Protein AF-A0A1I4AVN3-F1 (afdb_monomer)

Secondary structure (DSSP, 8-state):
-TT-SS-HHHHHHHHHHHHTT--HHHHHHHHT--HHHHHHHHHHHHHHHHHT-TTGGGGSS-----TT---------

Radius of gyration: 15.06 Å; Cα contacts (8 Å, |Δi|>4): 33; chains: 1; bounding box: 28×32×40 Å

pLDDT: mean 80.18, std 18.94, range [43.72, 98.19]

Foldseek 3Di:
DPDDPDDPVLLVQLVVCLVVVHDLQVSCVVSVHDSVVSVVSSVVVVVVCVVPPPCPVVPPDPDDDDPPPPDPPPPDD

Nearest PDB structures (foldseek):
  1tc3-assembly1_C  TM=7.207E-01  e=3.392E-01  Caenorhabditis elegans
  2r0q-assembly1_F  TM=8.112E-01  e=7.625E-01  Staphylococcus aureus
  7b9v-assembly1_O  TM=6.867E-01  e=1.422E+00  Saccharomyces cerevisiae
  8ro1-assembly1_L  TM=5.674E-01  e=9.784E-01  Caenorhabditis elegans
  8ro0-assembly1_L  TM=5.456E-01  e=1.824E+00  Caenorhabditis elegans

Solvent-accessible surface area (backbone atoms only — not comparable to full-atom values): 4953 Å² total; per-residue (Å²): 128,92,81,66,93,60,55,70,68,52,49,53,53,51,50,54,35,54,76,69,69,49,52,38,62,59,46,9,66,76,63,72,50,56,48,71,55,32,43,56,50,52,51,51,51,52,51,52,51,56,77,68,42,88,59,66,80,73,62,78,60,90,79,81,75,58,92,83,62,80,76,78,78,76,83,84,126

Structure (mmCIF, N/CA/C/O backbone):
data_AF-A0A1I4AVN3-F1
#
_entry.id   AF-A0A1I4AVN3-F1
#
loop_
_atom_site.group_PDB
_atom_site.id
_atom_site.type_symbol
_atom_site.label_atom_id
_atom_site.label_alt_id
_atom_site.label_comp_id
_atom_site.label_asym_id
_atom_site.label_entity_id
_atom_site.label_seq_id
_atom_site.pdbx_PDB_ins_code
_atom_site.Cartn_x
_atom_site.Cartn_y
_atom_site.Cartn_z
_atom_site.occupancy
_atom_site.B_iso_or_equiv
_atom_site.auth_seq_id
_atom_site.auth_comp_id
_atom_site.auth_asym_id
_atom_site.auth_atom_id
_atom_site.pdbx_PDB_model_num
ATOM 1 N N . MET A 1 1 ? 12.015 -0.973 3.521 1.00 63.19 1 MET A N 1
ATOM 2 C CA . MET A 1 1 ? 11.303 0.086 4.286 1.00 63.19 1 MET A CA 1
ATOM 3 C C . MET A 1 1 ? 11.900 0.245 5.683 1.00 63.19 1 MET A C 1
ATOM 5 O O . MET A 1 1 ? 11.505 -0.456 6.610 1.00 63.19 1 MET A O 1
ATOM 9 N N . ARG A 1 2 ? 12.872 1.142 5.867 1.00 49.09 2 ARG A N 1
ATOM 10 C CA . ARG A 1 2 ? 13.453 1.373 7.198 1.00 49.09 2 ARG A CA 1
ATOM 11 C C . ARG A 1 2 ? 12.420 2.099 8.081 1.00 49.09 2 ARG A C 1
ATOM 13 O O . ARG A 1 2 ? 12.061 3.231 7.786 1.00 49.09 2 ARG A O 1
ATOM 20 N N . LYS A 1 3 ? 11.953 1.436 9.151 1.00 59.53 3 LYS A N 1
ATOM 21 C CA . LYS A 1 3 ? 11.062 1.966 10.213 1.00 59.53 3 LYS A CA 1
ATOM 22 C C . LYS A 1 3 ? 9.594 2.218 9.830 1.00 59.53 3 LYS A C 1
ATOM 24 O O . LYS A 1 3 ? 9.042 3.289 10.082 1.00 59.53 3 LYS A O 1
ATOM 29 N N . SER A 1 4 ? 8.913 1.209 9.289 1.00 71.06 4 SER A N 1
ATOM 30 C CA . SER A 1 4 ? 7.444 1.219 9.326 1.00 71.06 4 SER A CA 1
ATOM 31 C C . SER A 1 4 ? 6.960 1.098 10.778 1.00 71.06 4 SER A C 1
ATOM 33 O O . SER A 1 4 ? 7.405 0.211 11.498 1.00 71.06 4 SER A O 1
ATOM 35 N N . ARG A 1 5 ? 6.029 1.961 11.208 1.00 85.38 5 ARG A N 1
ATOM 36 C CA . ARG A 1 5 ? 5.329 1.830 12.506 1.00 85.38 5 ARG A CA 1
ATOM 37 C C . ARG A 1 5 ? 4.296 0.690 12.508 1.00 85.38 5 ARG A C 1
ATOM 39 O O . ARG A 1 5 ? 3.616 0.486 13.507 1.00 85.38 5 ARG A O 1
ATOM 46 N N . LEU A 1 6 ? 4.131 -0.012 11.383 1.00 91.25 6 LEU A N 1
ATOM 47 C CA . LEU A 1 6 ? 3.243 -1.166 11.269 1.00 91.25 6 LEU A CA 1
ATOM 48 C C . LEU A 1 6 ? 3.914 -2.413 11.840 1.00 91.25 6 LEU A C 1
ATOM 50 O O . LEU A 1 6 ? 5.097 -2.650 11.596 1.00 91.25 6 LEU A O 1
ATOM 54 N N . SER A 1 7 ? 3.134 -3.248 12.527 1.00 94.06 7 SER A N 1
ATOM 55 C CA . SER A 1 7 ? 3.598 -4.573 12.933 1.00 94.06 7 SER A CA 1
ATOM 56 C C . SER A 1 7 ? 4.008 -5.402 11.716 1.00 94.06 7 SER A C 1
ATOM 58 O O . SER A 1 7 ? 3.492 -5.209 10.612 1.00 94.06 7 SER A O 1
ATOM 60 N N . TRP A 1 8 ? 4.920 -6.350 11.927 1.00 93.12 8 TRP A N 1
ATOM 61 C CA . TRP A 1 8 ? 5.372 -7.268 10.882 1.00 93.12 8 TRP A CA 1
ATOM 62 C C . TRP A 1 8 ? 4.205 -7.971 10.176 1.00 93.12 8 TRP A C 1
ATOM 64 O O . TRP A 1 8 ? 4.130 -7.964 8.952 1.00 93.12 8 TRP A O 1
ATOM 74 N N . TYR A 1 9 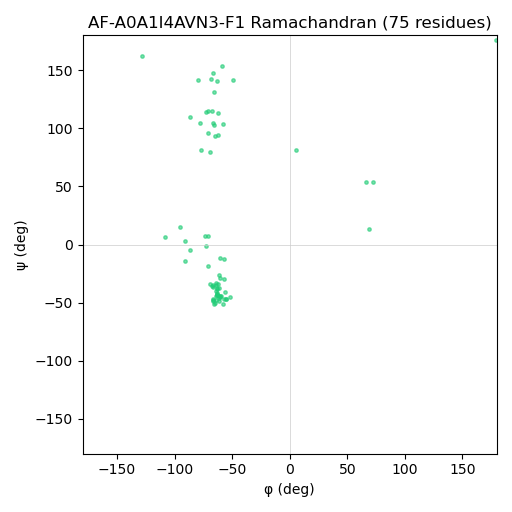? 3.234 -8.467 10.949 1.00 95.50 9 TYR A N 1
ATOM 75 C CA . TYR A 1 9 ? 2.026 -9.107 10.424 1.00 95.50 9 TYR A CA 1
ATOM 76 C C . TYR A 1 9 ? 1.255 -8.213 9.438 1.00 95.50 9 TYR A C 1
ATOM 78 O O . TYR A 1 9 ? 0.910 -8.639 8.339 1.00 95.50 9 TYR A O 1
ATOM 86 N N . LYS A 1 10 ? 1.035 -6.939 9.792 1.00 96.00 10 LYS A N 1
ATOM 87 C CA . LYS A 1 10 ? 0.332 -5.991 8.912 1.00 96.00 10 LYS A CA 1
ATOM 88 C C . LYS A 1 10 ? 1.131 -5.678 7.650 1.00 96.00 10 LYS A C 1
ATOM 90 O O . LYS A 1 10 ? 0.537 -5.475 6.599 1.00 96.00 10 LYS A O 1
ATOM 95 N N . GLN A 1 11 ? 2.458 -5.633 7.748 1.00 95.88 11 GLN A N 1
ATOM 96 C CA . GLN A 1 11 ? 3.325 -5.437 6.586 1.00 95.88 11 GLN A CA 1
ATOM 97 C C . GLN A 1 11 ? 3.225 -6.614 5.614 1.00 95.88 11 GLN A C 1
ATOM 99 O O . GLN A 1 11 ? 2.942 -6.389 4.443 1.00 95.88 11 GLN A O 1
ATOM 104 N N . GLN A 1 12 ? 3.364 -7.849 6.107 1.00 96.81 12 GLN A N 1
ATOM 105 C CA . GLN A 1 12 ? 3.229 -9.057 5.287 1.00 96.81 12 GLN A CA 1
ATOM 106 C C . GLN A 1 12 ? 1.870 -9.109 4.589 1.00 96.81 12 GLN A C 1
ATOM 108 O O . GLN A 1 12 ? 1.806 -9.240 3.369 1.00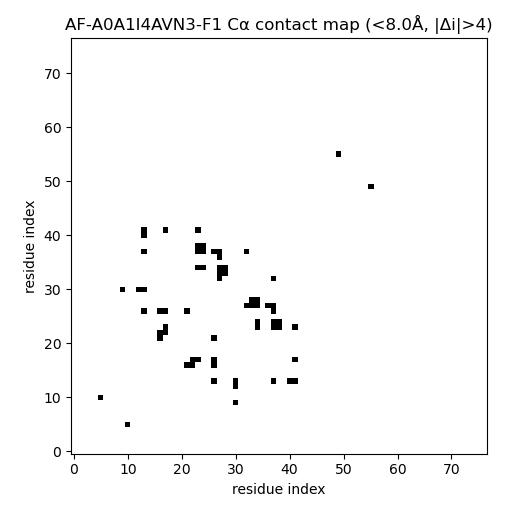 96.81 12 GLN A O 1
ATOM 113 N N . ARG A 1 13 ? 0.785 -8.855 5.329 1.00 98.00 13 ARG A N 1
ATOM 114 C CA . ARG A 1 13 ? -0.555 -8.862 4.741 1.00 98.00 13 ARG A CA 1
ATOM 115 C C . ARG A 1 13 ? -0.752 -7.778 3.677 1.00 98.00 13 ARG A C 1
ATOM 117 O O . ARG A 1 13 ? -1.421 -8.019 2.679 1.00 98.00 13 ARG A O 1
ATOM 124 N N . LEU A 1 14 ? -0.174 -6.587 3.860 1.00 96.88 14 LEU A N 1
ATOM 125 C CA . LEU A 1 14 ? -0.208 -5.538 2.834 1.00 96.88 14 LEU A CA 1
ATOM 126 C C . LEU A 1 14 ? 0.588 -5.925 1.583 1.00 96.88 14 LEU A C 1
ATOM 128 O O . LEU A 1 14 ? 0.153 -5.584 0.488 1.00 96.88 14 LEU A O 1
ATOM 132 N N . ILE A 1 15 ? 1.715 -6.626 1.730 1.00 96.69 15 ILE A N 1
ATOM 133 C CA . ILE A 1 15 ? 2.512 -7.122 0.599 1.00 96.69 15 ILE A CA 1
ATOM 134 C C . ILE A 1 15 ? 1.728 -8.186 -0.177 1.00 96.69 15 ILE A C 1
ATOM 136 O O . ILE A 1 15 ? 1.601 -8.066 -1.391 1.00 96.69 15 ILE A O 1
ATOM 140 N N . GLU A 1 16 ? 1.138 -9.170 0.506 1.00 97.94 16 GLU A N 1
ATOM 141 C CA . GLU A 1 16 ? 0.301 -10.204 -0.126 1.00 97.94 16 GLU A CA 1
ATOM 142 C C . GLU A 1 16 ? -0.839 -9.591 -0.949 1.00 97.94 16 GLU A C 1
ATOM 144 O O . GLU A 1 16 ? -1.056 -9.954 -2.102 1.00 97.94 16 GLU A O 1
ATOM 149 N N . LEU A 1 17 ? -1.553 -8.621 -0.369 1.00 98.12 17 LEU A N 1
ATOM 150 C CA . LEU A 1 17 ? -2.672 -7.950 -1.032 1.00 98.12 17 LEU A CA 1
ATOM 151 C C . LEU A 1 17 ? -2.211 -7.068 -2.198 1.00 98.12 17 LEU A C 1
ATOM 153 O O . LEU A 1 17 ? -2.927 -6.957 -3.191 1.00 98.12 17 LEU A O 1
ATOM 157 N N . PHE A 1 18 ? -1.029 -6.459 -2.091 1.00 96.56 18 PHE A N 1
ATOM 158 C CA . PHE A 1 18 ? -0.419 -5.708 -3.184 1.00 96.56 18 PHE A CA 1
ATOM 159 C C . PHE A 1 18 ? -0.088 -6.621 -4.372 1.00 96.56 18 PHE A C 1
ATOM 161 O O . PHE A 1 18 ? -0.467 -6.303 -5.496 1.00 96.56 18 PHE A O 1
ATOM 168 N N . VAL A 1 19 ? 0.555 -7.767 -4.120 1.00 95.69 19 VAL A N 1
ATOM 169 C CA . VAL A 1 19 ? 0.870 -8.770 -5.154 1.00 95.69 19 VAL A CA 1
ATOM 170 C C . VAL A 1 19 ? -0.409 -9.352 -5.762 1.00 95.69 19 VAL A C 1
ATOM 172 O O . VAL A 1 19 ? -0.484 -9.533 -6.971 1.00 95.69 19 VAL A O 1
ATOM 175 N N . GLY A 1 20 ? -1.448 -9.569 -4.951 1.00 95.69 20 GLY A N 1
ATOM 176 C CA . GLY A 1 20 ? -2.760 -10.036 -5.408 1.00 95.69 20 GLY A CA 1
ATOM 177 C C . GLY A 1 20 ? -3.611 -8.994 -6.150 1.00 95.69 20 GLY A C 1
ATOM 178 O O . GLY A 1 20 ? -4.789 -9.250 -6.382 1.00 95.69 20 GLY A O 1
ATOM 179 N N . GLY A 1 21 ? -3.076 -7.808 -6.467 1.00 93.62 21 GLY A N 1
ATOM 180 C CA . GLY A 1 21 ? -3.789 -6.773 -7.227 1.00 93.62 21 GLY A CA 1
ATOM 181 C C . GLY A 1 21 ? -4.957 -6.114 -6.480 1.00 93.62 21 GLY A C 1
ATOM 182 O O . GLY A 1 21 ? -5.773 -5.413 -7.080 1.00 93.62 21 GLY A O 1
ATOM 183 N N . VAL A 1 22 ? -5.062 -6.311 -5.163 1.00 94.94 22 VAL A N 1
ATOM 184 C CA . VAL A 1 22 ? -6.141 -5.733 -4.355 1.00 94.94 22 VAL A CA 1
ATOM 185 C C . VAL A 1 22 ? -5.966 -4.220 -4.285 1.00 94.94 22 VAL A C 1
ATOM 187 O O . VAL A 1 22 ? -4.857 -3.715 -4.159 1.00 94.94 22 VAL A O 1
ATOM 190 N N . THR A 1 23 ? -7.055 -3.449 -4.320 1.00 96.25 23 THR A N 1
ATOM 191 C CA . THR A 1 23 ? -6.938 -1.990 -4.179 1.00 96.25 23 THR A CA 1
ATOM 192 C C . THR A 1 23 ? -6.464 -1.602 -2.774 1.00 96.25 23 THR A C 1
ATOM 194 O O . THR A 1 23 ? -6.843 -2.222 -1.778 1.00 96.25 23 THR A O 1
ATOM 197 N N . ALA A 1 24 ? -5.703 -0.509 -2.653 1.00 94.31 24 ALA A N 1
ATOM 198 C CA . ALA A 1 24 ? -5.237 -0.013 -1.352 1.00 94.31 24 ALA A CA 1
ATOM 199 C C . ALA A 1 24 ? -6.389 0.287 -0.372 1.00 94.31 24 ALA A C 1
ATOM 201 O O . ALA A 1 24 ? -6.225 0.154 0.840 1.00 94.31 24 ALA A O 1
ATOM 202 N N . ARG A 1 25 ? -7.568 0.671 -0.886 1.00 96.75 25 ARG A N 1
ATOM 203 C CA . ARG A 1 25 ? -8.772 0.895 -0.073 1.00 96.75 25 ARG A CA 1
ATOM 204 C C . ARG A 1 25 ? -9.259 -0.411 0.551 1.00 96.75 25 ARG A C 1
ATOM 206 O O . ARG A 1 25 ? -9.426 -0.464 1.764 1.00 96.75 25 ARG A O 1
ATOM 213 N N . THR A 1 26 ? -9.433 -1.456 -0.256 1.00 97.81 26 THR A N 1
ATOM 214 C CA . THR A 1 26 ? -9.850 -2.778 0.230 1.00 97.81 26 THR A CA 1
ATOM 215 C C . THR A 1 26 ? -8.803 -3.365 1.174 1.00 97.81 26 THR A C 1
ATOM 217 O O . THR A 1 26 ? -9.145 -3.866 2.243 1.00 97.81 26 THR A O 1
ATOM 220 N N . ALA A 1 27 ? -7.518 -3.228 0.842 1.00 97.88 27 ALA A N 1
ATOM 221 C CA . ALA A 1 27 ? -6.435 -3.704 1.693 1.00 97.88 27 ALA A CA 1
ATOM 222 C C . ALA A 1 27 ? -6.410 -3.010 3.064 1.00 97.88 27 ALA A C 1
ATOM 224 O O . ALA A 1 27 ? -6.179 -3.662 4.079 1.00 97.88 27 ALA A O 1
ATOM 225 N N . ALA A 1 28 ? -6.711 -1.709 3.124 1.00 97.94 28 ALA A N 1
ATOM 226 C CA . ALA A 1 28 ? -6.810 -0.986 4.389 1.00 97.94 28 ALA A CA 1
ATOM 227 C C . ALA A 1 28 ? -7.893 -1.564 5.312 1.00 97.94 28 ALA A C 1
ATOM 229 O O . ALA A 1 28 ? -7.635 -1.772 6.499 1.00 97.94 28 ALA A O 1
ATOM 230 N N . SER A 1 29 ? -9.069 -1.870 4.753 1.00 98.19 29 SER A N 1
ATOM 231 C CA . SER A 1 29 ? -10.170 -2.509 5.479 1.00 98.19 29 SER A CA 1
ATOM 232 C C . SER A 1 29 ? -9.806 -3.919 5.946 1.00 98.19 29 SER A C 1
ATOM 234 O O . SER A 1 29 ? -10.039 -4.245 7.105 1.00 98.19 29 SER A O 1
ATOM 236 N N . LEU A 1 30 ? -9.178 -4.730 5.086 1.00 98.06 30 LEU A N 1
ATOM 237 C CA . LEU A 1 30 ? -8.793 -6.110 5.412 1.00 98.06 30 LEU A CA 1
ATOM 238 C C . LEU A 1 30 ? -7.687 -6.198 6.475 1.00 98.06 30 LEU A C 1
ATOM 240 O O . LEU A 1 30 ? -7.687 -7.114 7.289 1.00 98.06 30 LEU A O 1
ATOM 244 N N . VAL A 1 31 ? -6.733 -5.263 6.470 1.00 97.31 31 VAL A N 1
ATOM 245 C CA . VAL A 1 31 ? -5.583 -5.265 7.397 1.00 97.31 31 VAL A CA 1
ATOM 246 C C . VAL A 1 31 ? -5.871 -4.479 8.685 1.00 97.31 31 VAL A C 1
ATOM 248 O O . VAL A 1 31 ? -5.123 -4.569 9.665 1.00 97.31 31 VAL A O 1
ATOM 251 N N . GLY A 1 32 ? -6.941 -3.680 8.708 1.00 97.50 32 GLY A N 1
ATOM 252 C CA . GLY A 1 32 ? -7.252 -2.794 9.828 1.00 97.50 32 GLY A CA 1
ATOM 253 C C . GLY A 1 32 ? -6.201 -1.689 9.978 1.00 97.50 32 GLY A C 1
ATOM 254 O O . GLY A 1 32 ? -5.575 -1.533 11.036 1.00 97.50 32 GLY A O 1
ATOM 255 N N . VAL A 1 33 ? -5.952 -0.952 8.892 1.00 96.50 33 VAL A N 1
ATOM 256 C CA . VAL A 1 33 ? -5.088 0.241 8.864 1.00 96.50 33 VAL A CA 1
ATOM 257 C C . VAL A 1 33 ? -5.826 1.415 8.230 1.00 96.50 33 VAL A C 1
ATOM 259 O O . VAL A 1 33 ? -6.818 1.245 7.530 1.00 96.50 33 VAL A O 1
ATOM 262 N N . ASN A 1 34 ? -5.333 2.634 8.448 1.00 96.69 34 ASN A N 1
ATOM 263 C CA . ASN A 1 34 ? -5.881 3.799 7.765 1.00 96.69 34 ASN A CA 1
ATOM 264 C C . ASN A 1 34 ? -5.664 3.682 6.243 1.00 96.69 34 ASN A C 1
ATOM 266 O O . ASN A 1 34 ? -4.591 3.276 5.791 1.00 96.69 34 ASN A O 1
ATOM 270 N N . VAL A 1 35 ? -6.647 4.100 5.443 1.00 94.62 35 VAL A N 1
ATOM 271 C CA . VAL A 1 35 ? -6.565 4.063 3.971 1.00 94.62 35 VAL A CA 1
ATOM 272 C C . VAL A 1 35 ? -5.341 4.820 3.443 1.00 94.62 35 VAL A C 1
ATOM 274 O O . VAL A 1 35 ? -4.645 4.315 2.564 1.00 94.62 35 VAL A O 1
ATOM 277 N N . LYS A 1 36 ? -5.002 5.983 4.018 1.00 95.25 36 LYS A N 1
ATOM 278 C CA . LYS A 1 36 ? -3.793 6.741 3.643 1.00 95.25 36 LYS A CA 1
ATOM 279 C C . LYS A 1 36 ? -2.515 5.948 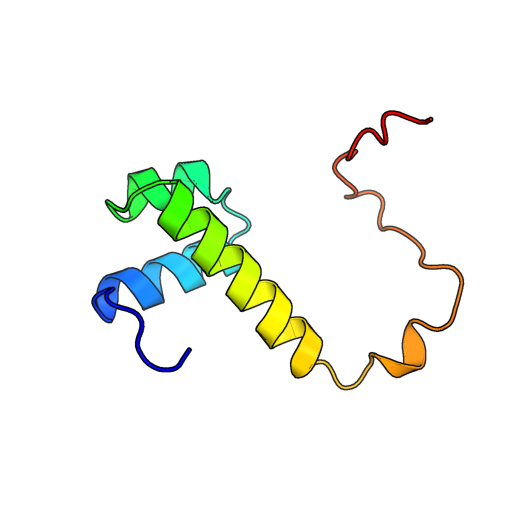3.923 1.00 95.25 36 LYS A C 1
ATOM 281 O O . LYS A 1 36 ? -1.555 6.048 3.163 1.00 95.25 36 LYS A O 1
ATOM 286 N N . THR A 1 37 ? -2.508 5.135 4.980 1.00 95.56 37 THR A N 1
ATOM 287 C CA . THR A 1 37 ? -1.387 4.246 5.296 1.00 95.56 37 THR A CA 1
ATOM 288 C C . THR A 1 37 ? -1.231 3.161 4.239 1.00 95.56 37 THR A C 1
ATOM 290 O O . THR A 1 37 ? -0.118 2.973 3.761 1.00 95.56 37 THR A O 1
ATOM 293 N N . ALA A 1 38 ? -2.314 2.493 3.832 1.00 96.19 38 ALA A N 1
ATOM 294 C CA . ALA A 1 38 ? -2.256 1.476 2.779 1.00 96.19 38 ALA A CA 1
ATOM 295 C C . ALA A 1 38 ? -1.826 2.073 1.428 1.00 96.19 38 ALA A C 1
ATOM 297 O O . ALA A 1 38 ? -0.941 1.525 0.777 1.00 96.19 38 ALA A O 1
ATOM 298 N N . ILE A 1 39 ? -2.367 3.240 1.048 1.00 95.50 39 ILE A N 1
ATOM 299 C CA . ILE A 1 39 ? -1.963 3.960 -0.174 1.00 95.50 39 ILE A CA 1
ATOM 300 C C . ILE A 1 39 ? -0.466 4.282 -0.139 1.00 95.50 39 ILE A C 1
ATOM 302 O O . ILE A 1 39 ? 0.257 3.951 -1.077 1.00 95.50 39 ILE A O 1
ATOM 306 N N . GLY A 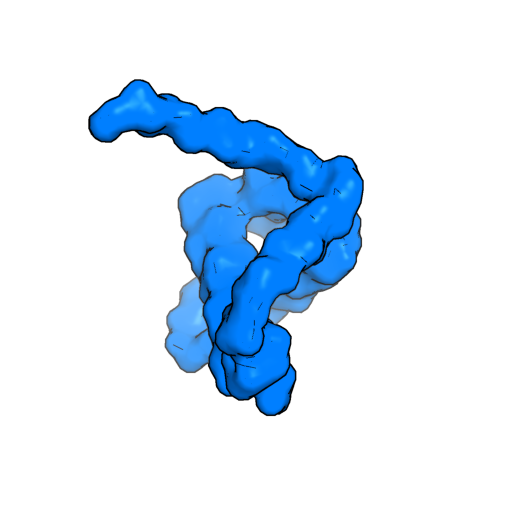1 40 ? 0.013 4.892 0.950 1.00 94.44 40 GLY A N 1
ATOM 307 C CA . GLY A 1 40 ? 1.427 5.233 1.098 1.00 94.44 40 GLY A CA 1
ATOM 308 C C . GLY A 1 40 ? 2.336 4.001 1.132 1.00 94.44 40 GLY A C 1
ATOM 309 O O . GLY A 1 40 ? 3.458 4.052 0.634 1.00 94.44 40 GLY A O 1
ATOM 310 N N . TYR A 1 41 ? 1.858 2.885 1.686 1.00 94.81 41 TYR A N 1
ATOM 311 C CA . TYR A 1 41 ? 2.585 1.618 1.689 1.00 94.81 41 TYR A CA 1
ATOM 312 C C . TYR A 1 41 ? 2.718 1.052 0.271 1.00 94.81 41 TYR A C 1
ATOM 314 O O . TYR A 1 41 ? 3.825 0.740 -0.155 1.00 94.81 41 TYR A O 1
ATOM 322 N N . PHE A 1 42 ? 1.618 1.007 -0.483 1.00 95.31 42 PHE A N 1
ATOM 323 C CA . PHE A 1 42 ? 1.590 0.494 -1.855 1.00 95.31 42 PHE A CA 1
ATOM 324 C C . PHE A 1 42 ? 2.439 1.343 -2.799 1.00 95.31 42 PHE A C 1
ATOM 326 O O . PHE A 1 42 ? 3.157 0.795 -3.628 1.00 95.31 42 PHE A O 1
ATOM 333 N N . GLN A 1 43 ? 2.412 2.672 -2.658 1.00 93.50 43 GLN A N 1
ATOM 334 C CA . GLN A 1 43 ? 3.275 3.534 -3.467 1.00 93.50 43 GLN A CA 1
ATOM 335 C C . GLN A 1 43 ? 4.756 3.278 -3.198 1.00 93.50 43 GLN A C 1
ATOM 337 O O . GLN A 1 43 ? 5.529 3.149 -4.137 1.00 93.50 43 GLN A O 1
ATOM 342 N N . ARG A 1 44 ? 5.150 3.110 -1.933 1.00 92.19 44 ARG A N 1
ATOM 343 C CA . ARG A 1 44 ? 6.537 2.761 -1.597 1.00 92.19 44 ARG A CA 1
ATOM 344 C C . ARG A 1 44 ? 6.943 1.389 -2.125 1.00 92.19 44 ARG A C 1
ATOM 346 O O . ARG A 1 44 ? 8.094 1.235 -2.500 1.00 92.19 44 ARG A O 1
ATOM 353 N N . LEU A 1 45 ? 6.033 0.411 -2.150 1.00 92.62 45 LEU A N 1
ATOM 354 C CA . LEU A 1 45 ? 6.307 -0.877 -2.793 1.00 92.62 45 LEU A CA 1
ATOM 355 C C . LEU A 1 45 ? 6.584 -0.696 -4.289 1.00 92.62 45 LEU A C 1
ATOM 357 O O . LEU A 1 45 ? 7.571 -1.235 -4.770 1.00 92.62 45 LEU A O 1
ATOM 361 N N . ARG A 1 46 ? 5.791 0.118 -5.000 1.00 91.69 46 ARG A N 1
ATOM 362 C CA . ARG A 1 46 ? 6.056 0.437 -6.415 1.00 91.69 46 ARG A CA 1
ATOM 363 C C . ARG A 1 46 ? 7.396 1.132 -6.614 1.00 91.69 46 ARG A C 1
ATOM 365 O O . ARG A 1 46 ? 8.141 0.730 -7.493 1.00 91.69 46 ARG A O 1
ATOM 372 N N . THR A 1 47 ? 7.715 2.129 -5.787 1.00 87.69 47 THR A N 1
ATOM 373 C CA . THR A 1 47 ? 9.015 2.814 -5.843 1.00 87.69 47 THR A CA 1
ATOM 374 C C . THR A 1 47 ? 10.165 1.844 -5.602 1.00 87.69 47 THR A C 1
ATOM 376 O O . THR A 1 47 ? 11.124 1.868 -6.353 1.00 87.69 47 THR A O 1
ATOM 379 N N . LEU A 1 48 ? 10.054 0.949 -4.615 1.00 88.62 48 LEU A N 1
ATOM 380 C CA . LEU A 1 48 ? 11.085 -0.058 -4.359 1.00 88.62 48 LEU A CA 1
ATOM 381 C C . LEU A 1 48 ? 11.252 -1.019 -5.538 1.00 88.62 48 LEU A C 1
ATOM 383 O O . LEU A 1 48 ? 12.381 -1.319 -5.899 1.00 88.62 48 LEU A O 1
ATOM 387 N N . ILE A 1 49 ? 10.152 -1.483 -6.136 1.00 88.06 49 ILE A N 1
ATOM 388 C CA . ILE A 1 49 ? 10.200 -2.342 -7.327 1.00 88.06 49 ILE A CA 1
ATOM 389 C C . ILE A 1 49 ? 10.885 -1.607 -8.479 1.00 88.06 49 ILE A C 1
ATOM 391 O O . ILE A 1 49 ? 11.761 -2.181 -9.107 1.00 88.06 49 ILE A O 1
ATOM 395 N N . TYR A 1 50 ? 10.530 -0.343 -8.707 1.00 83.88 50 TYR A N 1
ATOM 396 C CA . TYR A 1 50 ? 11.148 0.501 -9.727 1.00 83.88 50 TYR A CA 1
ATOM 397 C C . TYR A 1 50 ? 12.650 0.701 -9.478 1.00 83.88 50 TYR A C 1
ATOM 399 O O . TYR A 1 50 ? 13.459 0.476 -10.364 1.00 83.88 50 TYR A O 1
ATOM 407 N N . GLU A 1 51 ? 13.048 1.049 -8.253 1.00 83.12 51 GLU A N 1
ATOM 408 C CA . GLU A 1 51 ? 14.459 1.233 -7.882 1.00 83.12 51 GLU A CA 1
ATOM 409 C C . GLU A 1 51 ? 15.300 -0.045 -8.039 1.00 83.12 51 GLU A C 1
ATOM 411 O O . GLU A 1 51 ? 16.509 0.053 -8.211 1.00 83.12 51 GLU A O 1
ATOM 416 N N . HIS A 1 52 ? 14.682 -1.227 -7.954 1.00 84.56 52 HIS A N 1
ATOM 417 C CA . HIS A 1 52 ? 15.365 -2.526 -8.042 1.00 84.56 52 HIS A CA 1
ATOM 418 C C . HIS A 1 52 ? 15.074 -3.265 -9.356 1.00 84.56 52 HIS A C 1
ATOM 420 O O . HIS A 1 52 ? 15.460 -4.424 -9.505 1.00 84.56 52 HIS A O 1
ATOM 426 N N . SER A 1 53 ? 14.373 -2.636 -10.302 1.00 80.69 53 SER A N 1
ATOM 427 C CA . SER A 1 53 ? 14.199 -3.192 -11.638 1.00 80.69 53 SER A CA 1
ATOM 428 C C . SER A 1 53 ? 15.384 -2.773 -12.504 1.00 80.69 53 SER A C 1
ATOM 430 O O . SER A 1 53 ? 15.483 -1.614 -12.895 1.00 80.69 53 SER A O 1
ATOM 432 N N . GLU A 1 54 ? 16.248 -3.735 -12.834 1.00 64.88 54 GLU A N 1
ATOM 433 C CA . GLU A 1 54 ? 17.443 -3.585 -13.690 1.00 64.88 54 GLU A CA 1
ATOM 434 C C . GLU A 1 54 ? 17.134 -3.027 -15.100 1.00 64.88 54 GLU A C 1
ATOM 436 O O . GLU A 1 54 ? 18.028 -2.628 -15.833 1.00 64.88 54 GLU A O 1
ATOM 441 N N . HIS A 1 55 ? 15.859 -2.988 -15.501 1.00 57.34 55 HIS A N 1
ATOM 442 C CA . HIS A 1 55 ? 15.402 -2.650 -16.853 1.00 57.34 55 HIS A CA 1
ATOM 443 C C . HIS A 1 55 ? 15.003 -1.182 -17.049 1.00 57.34 55 HIS A C 1
ATOM 445 O O . HIS A 1 55 ? 14.345 -0.851 -18.031 1.00 57.34 55 HIS A O 1
ATOM 451 N N . LEU A 1 56 ? 15.379 -0.286 -16.138 1.00 54.69 56 LEU A N 1
ATOM 452 C CA . LEU A 1 56 ? 15.059 1.140 -16.259 1.00 54.69 56 LEU A CA 1
ATOM 453 C C . LEU A 1 56 ? 15.650 1.779 -17.530 1.00 54.69 56 LEU A C 1
ATOM 455 O O . LEU A 1 56 ? 15.043 2.684 -18.093 1.00 54.69 56 LEU A O 1
ATOM 459 N N . GLU A 1 57 ? 16.779 1.254 -18.015 1.00 53.44 57 GLU A N 1
ATOM 460 C CA . GLU A 1 57 ? 17.411 1.660 -19.279 1.00 53.44 57 GLU A CA 1
ATOM 461 C C . GLU A 1 57 ? 16.629 1.199 -20.529 1.00 53.44 57 GLU A C 1
ATOM 463 O O . GLU A 1 57 ? 16.789 1.777 -21.596 1.00 53.44 57 GLU A O 1
ATOM 468 N N . LEU A 1 58 ? 15.732 0.208 -20.414 1.00 53.03 58 LEU A N 1
ATOM 469 C CA . LEU A 1 58 ? 14.860 -0.249 -21.514 1.00 53.03 58 LEU A CA 1
ATOM 470 C C . LEU A 1 58 ? 13.555 0.557 -21.626 1.00 53.03 58 LEU A C 1
ATOM 472 O O . LEU A 1 58 ? 12.769 0.322 -22.541 1.00 53.03 58 LEU A O 1
ATOM 476 N N . LEU A 1 59 ? 13.304 1.488 -20.700 1.00 54.19 59 LEU A N 1
ATOM 477 C CA . LEU A 1 59 ? 12.132 2.370 -20.718 1.00 54.19 59 LEU A CA 1
ATOM 478 C C . LEU A 1 59 ? 12.389 3.695 -21.467 1.00 54.19 59 LEU A C 1
ATOM 480 O O . LEU A 1 59 ? 11.491 4.536 -21.531 1.00 54.19 59 LEU A O 1
ATOM 484 N N . GLU A 1 60 ? 13.575 3.886 -22.058 1.00 47.81 60 GLU A N 1
ATOM 485 C CA . GLU A 1 60 ? 13.820 4.915 -23.080 1.00 47.81 60 GLU A CA 1
ATOM 486 C C . GLU A 1 60 ? 13.241 4.450 -24.431 1.00 47.81 60 GLU A C 1
ATOM 488 O O . GLU A 1 60 ? 13.927 3.909 -25.294 1.00 47.81 60 GLU A O 1
ATOM 493 N N . GLY A 1 61 ? 11.931 4.628 -24.601 1.00 59.69 61 GLY A N 1
ATOM 494 C CA . GLY A 1 61 ? 11.194 4.280 -25.817 1.00 59.69 61 GLY A CA 1
ATOM 495 C C . GLY A 1 61 ? 9.703 4.594 -25.690 1.00 59.69 61 GLY A C 1
ATOM 496 O O . GLY A 1 61 ? 9.237 5.027 -24.634 1.00 59.69 61 GLY A O 1
ATOM 497 N N . GLU A 1 62 ? 8.934 4.396 -26.763 1.00 53.91 62 GLU A N 1
ATOM 498 C CA . GLU A 1 62 ? 7.471 4.421 -26.674 1.00 53.91 62 GLU A CA 1
ATOM 499 C C . GLU A 1 62 ? 7.014 3.296 -25.737 1.00 53.91 62 GLU A C 1
ATOM 501 O O . GLU A 1 62 ? 7.209 2.115 -26.013 1.00 53.91 62 GLU A O 1
ATOM 506 N N . ILE A 1 63 ? 6.452 3.665 -24.585 1.00 58.62 63 ILE A N 1
ATOM 507 C CA . ILE A 1 63 ? 5.947 2.701 -23.608 1.00 58.62 63 ILE A CA 1
ATOM 508 C C . ILE A 1 63 ? 4.599 2.195 -24.125 1.00 58.62 63 ILE A C 1
ATOM 510 O O . ILE A 1 63 ? 3.598 2.911 -24.045 1.00 58.62 63 ILE A O 1
ATOM 514 N N . GLU A 1 64 ? 4.566 0.968 -24.646 1.00 53.69 64 GLU A N 1
ATOM 515 C CA . GLU A 1 64 ? 3.318 0.271 -24.954 1.00 53.69 64 GLU A CA 1
ATOM 516 C C . GLU A 1 64 ? 2.596 -0.024 -23.635 1.00 53.69 64 GLU A C 1
ATOM 518 O O . GLU A 1 64 ? 3.013 -0.854 -22.823 1.00 53.69 64 GLU A O 1
ATOM 523 N N . ALA A 1 65 ? 1.544 0.745 -23.364 1.00 57.31 65 ALA A N 1
A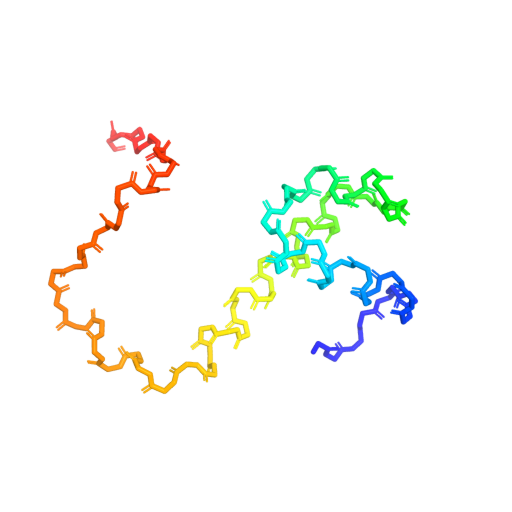TOM 524 C CA . ALA A 1 65 ? 0.681 0.481 -22.231 1.00 57.31 65 ALA A CA 1
ATOM 525 C C . ALA A 1 65 ? -0.146 -0.764 -22.557 1.00 57.31 65 ALA A C 1
ATOM 527 O O . ALA A 1 65 ? -0.976 -0.721 -23.461 1.00 57.31 65 ALA A O 1
ATOM 528 N N . ASP A 1 66 ? 0.077 -1.848 -21.812 1.00 49.50 66 ASP A N 1
ATOM 529 C CA . ASP A 1 66 ? -0.772 -3.040 -21.863 1.00 49.50 66 ASP A CA 1
ATOM 530 C C . ASP A 1 66 ? -2.252 -2.638 -21.727 1.00 49.50 66 ASP A C 1
ATOM 532 O O . ASP A 1 66 ? -2.598 -1.731 -20.960 1.00 49.50 66 ASP A O 1
ATOM 536 N N . GLU A 1 67 ? -3.138 -3.308 -22.464 1.00 43.72 67 GLU A N 1
ATOM 537 C CA . GLU A 1 67 ? -4.574 -2.992 -22.563 1.00 43.72 67 GLU A CA 1
ATOM 538 C C . GLU A 1 67 ? -5.299 -3.081 -21.205 1.00 43.72 67 GLU A C 1
ATOM 540 O O . GLU A 1 67 ? -6.4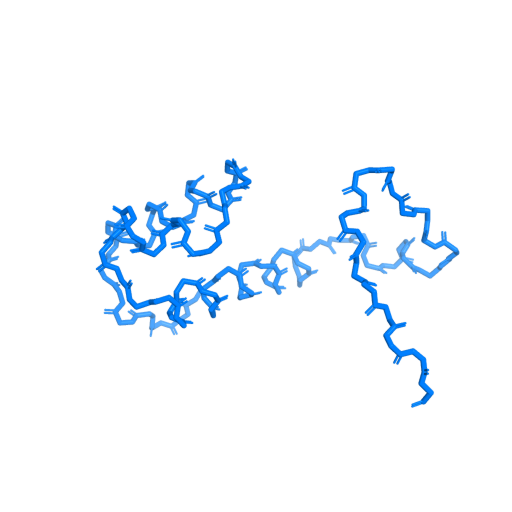12 -2.580 -21.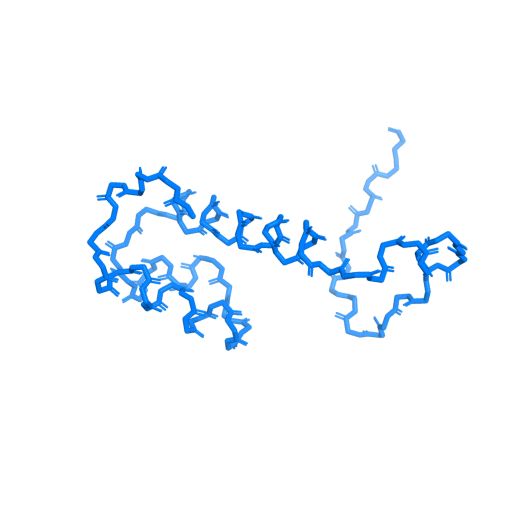032 1.00 43.72 67 GLU A O 1
ATOM 545 N N . SER A 1 68 ? -4.632 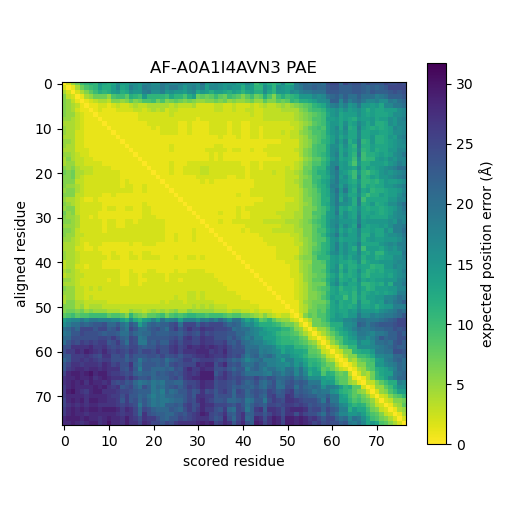-3.645 -20.194 1.00 54.09 68 SER A N 1
ATOM 546 C CA . SER A 1 68 ? -4.994 -3.566 -18.778 1.00 54.09 68 SER A CA 1
ATOM 547 C C . SER A 1 68 ? -4.781 -2.175 -18.138 1.00 54.09 68 SER A C 1
ATOM 549 O O . SER A 1 68 ? -4.948 -2.011 -16.924 1.00 54.09 68 SER A O 1
ATOM 551 N N . TYR A 1 69 ? -4.447 -1.143 -18.923 1.00 53.19 69 TYR A N 1
ATOM 552 C CA . TYR A 1 69 ? -4.376 0.255 -18.504 1.00 53.19 69 TYR A CA 1
ATOM 553 C C . TYR A 1 69 ? -5.751 0.755 -18.037 1.00 53.19 69 TYR A C 1
ATOM 555 O O . TYR A 1 69 ? -6.578 1.242 -18.810 1.00 53.19 69 TYR A O 1
ATOM 563 N N . PHE A 1 70 ? -5.998 0.679 -16.728 1.00 56.88 70 PHE A N 1
ATOM 564 C CA . PHE A 1 70 ? -7.169 1.273 -16.082 1.00 56.88 70 PHE A CA 1
ATOM 565 C C . PHE A 1 70 ? -7.078 2.809 -16.106 1.00 56.88 70 PHE A C 1
ATOM 567 O O . PHE A 1 70 ? -6.698 3.445 -15.122 1.00 56.88 70 PHE A O 1
ATOM 574 N N . GLY A 1 71 ? -7.427 3.375 -17.265 1.00 56.22 71 GLY A N 1
ATOM 575 C CA . GLY A 1 71 ? -7.759 4.764 -17.579 1.00 56.22 71 GLY A CA 1
ATOM 576 C C . GLY A 1 71 ? -7.586 5.782 -16.457 1.00 56.22 71 GLY A C 1
ATOM 577 O O . GLY A 1 71 ? -8.557 6.235 -15.848 1.00 56.22 71 GLY A O 1
ATOM 578 N N . GLY A 1 72 ? -6.350 6.231 -16.247 1.00 55.97 72 GLY A N 1
ATOM 579 C CA . GLY A 1 72 ? -6.110 7.509 -15.597 1.00 55.97 72 GLY A CA 1
ATOM 580 C C . GLY A 1 72 ? -6.524 8.610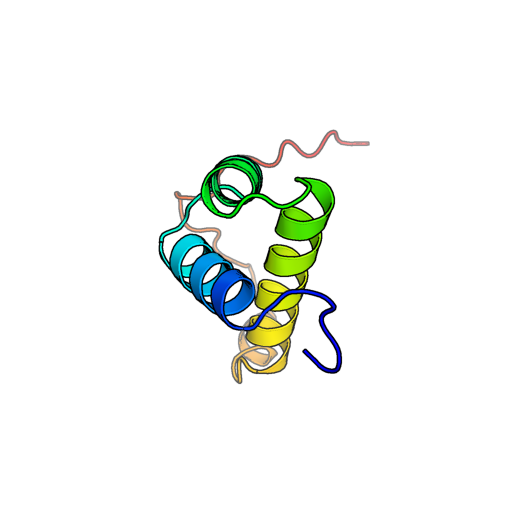 -16.563 1.00 55.97 72 GLY A C 1
ATOM 581 O O . GLY A 1 72 ? -5.746 8.979 -17.437 1.00 55.97 72 GLY A O 1
ATOM 582 N N . SER A 1 73 ? -7.752 9.122 -16.439 1.00 58.19 73 SER A N 1
ATOM 583 C CA . SER A 1 73 ? -8.179 10.288 -17.214 1.00 58.19 73 SER A CA 1
ATOM 584 C C . SER A 1 73 ? -7.224 11.446 -16.913 1.00 58.19 73 SER A C 1
ATOM 586 O O . SER A 1 73 ? -7.283 12.064 -15.847 1.00 58.19 73 SER A O 1
ATOM 588 N N . ARG A 1 74 ? -6.308 11.730 -17.845 1.00 62.12 74 ARG A N 1
ATOM 589 C CA . ARG A 1 74 ? -5.593 13.001 -17.861 1.00 62.12 74 ARG A CA 1
ATOM 590 C C . ARG A 1 74 ? -6.650 14.060 -18.147 1.00 62.12 74 ARG A C 1
ATOM 592 O O . ARG A 1 74 ? -7.076 14.218 -19.288 1.00 62.12 74 ARG A O 1
ATOM 599 N N . LYS A 1 75 ? -7.082 14.795 -17.120 1.00 55.00 75 LYS A N 1
ATOM 600 C CA . LYS A 1 75 ? -7.709 16.099 -17.346 1.00 55.00 75 LYS A CA 1
ATOM 601 C C . LYS A 1 75 ? -6.634 16.999 -17.950 1.00 55.00 75 LYS A C 1
ATOM 603 O O . LYS A 1 75 ? -5.825 17.570 -17.230 1.00 55.00 75 LYS A O 1
ATOM 608 N N . GLY A 1 76 ? -6.592 17.050 -19.277 1.00 66.31 76 GLY A N 1
ATOM 609 C CA . GLY A 1 76 ? -5.798 18.024 -20.008 1.00 66.31 76 GLY A CA 1
ATOM 610 C C . GLY A 1 76 ? -6.370 19.422 -19.790 1.00 66.31 76 GLY A C 1
ATOM 611 O O . GLY A 1 76 ? -7.516 19.684 -20.154 1.00 66.31 76 GLY A O 1
ATOM 612 N N . LYS A 1 77 ? -5.601 20.290 -19.141 1.00 45.88 77 LYS A N 1
ATOM 613 C CA . LYS A 1 77 ? -4.795 21.344 -19.774 1.00 45.88 77 LYS A CA 1
ATOM 614 C C . LYS A 1 77 ? -3.767 21.844 -18.765 1.00 45.88 77 LYS A C 1
ATOM 616 O O . LYS A 1 77 ? -4.148 21.990 -17.584 1.00 45.88 77 LYS A O 1
#

Sequence (77 aa):
MRKSRLSWYKQQRLIELFVGGVTARTAASLVGVNVKTAIGYFQRLRTLIYEHSEHLELLEGEIEADESYFGGSRKGK

Mean predicted aligned error: 10.48 Å

Organism: NCBI:txid45496